Protein AF-A0A9E1UBD1-F1 (afdb_monomer_lite)

Sequence (136 aa):
RGSQVRDHLKEFSQELWNLHEINSPEEADLILAKLPPQSLLVNASGLGKDRPGSPLSANADFPSECHIWEFNYRGSLEFLHQALRQQRKQRLHIHDGWEYFLAGWAYIIAEVYHFELTEPLFAKLREAALPIRPIH

Radius of gyration: 17.43 Å; chains: 1; bounding box: 35×42×44 Å

pLDDT: mean 90.86, std 13.14, range [44.53, 98.69]

Secondary structure (DSSP, 8-state):
-HHHHHHHHHHT-SSS------SSHHHHHHHHTTSPTT-EEEE-SSBTTTBSS-SS-TT--PPTT-EEEE---SS--HHHHHHHHHHHHHT-EEE-SHHHHHHHHHHHHHHHHT----HHHHHHHHHHHGGGSPP-

Foldseek 3Di:
DVVVVVVVVVVVDDDDDDDDDDDAQVVVLVVQVPDEAQAEAEPPDCDQPVHDDGSHDPPRDHAANYEYEDLDQDHRPVSQVSCVVCCVVRVYRYYYNPLVVLVVVLVVVCVVVVHDPDPVNSVVSVVVCVVVRDDD

Structure (mmCIF, N/CA/C/O backbone):
data_AF-A0A9E1UBD1-F1
#
_entry.id   AF-A0A9E1UBD1-F1
#
loop_
_atom_site.group_PDB
_atom_site.id
_atom_site.type_symbol
_atom_site.label_atom_id
_atom_site.label_alt_id
_atom_site.label_comp_id
_atom_site.label_asym_id
_atom_site.label_entity_id
_atom_site.label_seq_id
_atom_site.pdbx_PDB_ins_code
_atom_site.Cartn_x
_atom_site.Cartn_y
_atom_site.Cartn_z
_atom_site.occupancy
_atom_site.B_iso_or_equiv
_atom_site.auth_seq_id
_atom_site.auth_comp_id
_at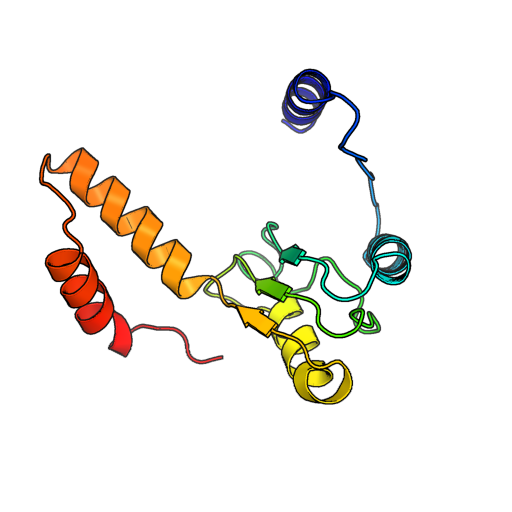om_site.auth_asym_id
_atom_site.auth_atom_id
_atom_site.pdbx_PDB_model_num
ATOM 1 N N . ARG A 1 1 ? 16.890 16.840 8.167 1.00 48.16 1 ARG A N 1
ATOM 2 C CA . ARG A 1 1 ? 16.064 16.198 7.111 1.00 48.16 1 ARG A CA 1
ATOM 3 C C . ARG A 1 1 ? 14.564 16.386 7.349 1.00 48.16 1 ARG A C 1
ATOM 5 O O . ARG A 1 1 ? 13.903 16.768 6.403 1.00 48.16 1 ARG A O 1
ATOM 12 N N . GLY A 1 2 ? 14.035 16.221 8.571 1.00 44.53 2 GLY A N 1
ATOM 13 C CA . GLY A 1 2 ? 12.615 16.514 8.855 1.00 44.53 2 GLY A CA 1
ATOM 14 C C . GLY A 1 2 ? 12.206 17.995 8.744 1.00 44.53 2 GLY A C 1
ATOM 15 O O . GLY A 1 2 ? 11.076 18.280 8.378 1.00 44.53 2 GLY A O 1
ATOM 16 N N . SER A 1 3 ? 13.122 18.942 8.989 1.00 50.78 3 SER A N 1
ATOM 17 C CA . SER A 1 3 ? 12.839 20.386 8.905 1.00 50.78 3 SER A CA 1
ATOM 18 C C . SER A 1 3 ? 12.520 20.874 7.485 1.00 50.78 3 SER A C 1
ATOM 20 O O . SER A 1 3 ? 11.541 21.579 7.299 1.00 50.78 3 SER A O 1
ATOM 22 N N . GLN A 1 4 ? 13.271 20.429 6.473 1.00 54.59 4 GLN A N 1
ATOM 23 C CA . GLN A 1 4 ? 13.052 20.829 5.073 1.00 54.59 4 GLN A CA 1
ATOM 24 C C . GLN A 1 4 ? 11.721 20.323 4.497 1.00 54.59 4 GLN A C 1
ATOM 26 O O . GLN A 1 4 ? 11.100 21.017 3.701 1.00 54.59 4 GLN A O 1
ATOM 31 N N . VAL A 1 5 ? 11.254 19.143 4.927 1.00 57.69 5 VAL A N 1
ATOM 32 C CA . VAL A 1 5 ? 9.936 18.616 4.527 1.00 57.69 5 VAL A CA 1
ATOM 33 C C . VAL A 1 5 ? 8.813 19.483 5.099 1.00 57.69 5 VAL A C 1
ATOM 35 O O . VAL A 1 5 ? 7.850 19.777 4.398 1.00 57.69 5 VAL A O 1
ATOM 38 N N . ARG A 1 6 ? 8.950 19.942 6.352 1.00 59.19 6 ARG A N 1
ATOM 39 C CA . ARG A 1 6 ? 7.966 20.828 6.995 1.00 59.19 6 ARG A CA 1
ATOM 40 C C . ARG A 1 6 ? 7.836 22.164 6.267 1.00 59.19 6 ARG A C 1
ATOM 42 O O . ARG A 1 6 ? 6.723 22.656 6.126 1.00 59.19 6 ARG A O 1
ATOM 49 N N . ASP A 1 7 ? 8.948 22.730 5.807 1.00 61.47 7 ASP A N 1
ATOM 50 C CA . ASP A 1 7 ? 8.942 24.021 5.117 1.00 61.47 7 ASP A CA 1
ATOM 51 C C . ASP A 1 7 ? 8.354 23.906 3.699 1.00 61.47 7 ASP A C 1
ATOM 53 O O . ASP A 1 7 ? 7.512 24.721 3.334 1.00 61.47 7 ASP A O 1
ATOM 57 N N . HIS A 1 8 ? 8.670 22.837 2.954 1.00 59.16 8 HIS A N 1
ATOM 58 C CA . HIS A 1 8 ? 8.022 22.558 1.662 1.00 59.16 8 HIS A CA 1
ATOM 59 C C . HIS A 1 8 ? 6.513 22.307 1.797 1.00 59.16 8 HIS A C 1
ATOM 61 O O . HIS A 1 8 ? 5.734 22.817 1.002 1.00 59.16 8 HIS A O 1
ATOM 67 N N . LEU A 1 9 ? 6.060 21.563 2.813 1.00 58.38 9 LEU A N 1
ATOM 68 C CA . LEU A 1 9 ? 4.625 21.301 3.004 1.00 58.38 9 LEU A CA 1
ATOM 69 C C . LEU A 1 9 ? 3.832 22.564 3.376 1.00 58.38 9 LEU A C 1
ATOM 71 O O . LEU A 1 9 ? 2.655 22.664 3.036 1.00 58.38 9 LEU A O 1
ATOM 75 N N . LYS A 1 10 ? 4.468 23.544 4.030 1.00 58.56 10 LYS A N 1
ATOM 76 C CA . LYS A 1 10 ? 3.857 24.857 4.285 1.00 58.56 10 LYS A CA 1
ATOM 77 C C . LYS A 1 10 ? 3.649 25.659 2.998 1.00 58.56 10 LYS A C 1
ATOM 79 O O . LYS A 1 10 ? 2.635 26.341 2.895 1.00 58.56 10 LYS A O 1
ATOM 84 N N . GLU A 1 11 ? 4.541 25.550 2.013 1.00 56.38 11 GLU A N 1
ATOM 85 C CA . GLU A 1 11 ? 4.371 26.212 0.706 1.00 56.38 11 GLU A CA 1
ATOM 86 C C . GLU A 1 11 ? 3.180 25.650 -0.094 1.00 56.38 11 GLU A C 1
ATOM 88 O O . GLU A 1 11 ? 2.536 26.396 -0.826 1.00 56.38 11 GLU A O 1
ATOM 93 N N . PHE A 1 12 ? 2.815 24.377 0.105 1.00 55.53 12 PHE A N 1
ATOM 94 C CA . PHE A 1 12 ? 1.622 23.757 -0.497 1.00 55.53 12 PHE A CA 1
ATOM 95 C C . PHE A 1 12 ? 0.310 24.048 0.254 1.00 55.53 12 PHE A C 1
ATOM 97 O O . PHE A 1 12 ? -0.759 23.606 -0.176 1.00 55.53 12 PHE A O 1
ATOM 104 N N . SER A 1 13 ? 0.357 24.782 1.371 1.00 53.44 13 SER A N 1
ATOM 105 C CA . SER A 1 13 ? -0.835 25.090 2.164 1.00 53.44 13 SER A CA 1
ATOM 106 C C . SER A 1 13 ? -1.676 26.196 1.513 1.00 53.44 13 SER A C 1
ATOM 108 O O . SER A 1 13 ? -1.551 27.382 1.801 1.00 53.44 13 SER A O 1
ATOM 110 N N . GLN A 1 14 ? -2.575 25.790 0.620 1.00 54.12 14 GLN A N 1
ATOM 111 C CA . GLN A 1 14 ? -3.751 26.576 0.256 1.00 54.12 14 GLN A CA 1
ATOM 112 C C . GLN A 1 14 ? -5.003 25.764 0.627 1.00 54.12 14 GLN A C 1
ATOM 114 O O . GLN A 1 14 ? -5.323 24.774 -0.022 1.00 54.12 14 GLN A O 1
ATOM 119 N N . GLU A 1 15 ? -5.626 26.145 1.750 1.00 64.75 15 GLU A N 1
ATOM 120 C CA . GLU A 1 15 ? -6.991 25.857 2.256 1.00 64.75 15 GLU A CA 1
ATOM 121 C C . GLU A 1 15 ? -7.533 24.406 2.341 1.00 64.75 15 GLU A C 1
ATOM 123 O O . GLU A 1 15 ? -8.550 24.196 2.998 1.00 64.75 15 GLU A O 1
ATOM 128 N N . LEU A 1 16 ? -6.874 23.388 1.777 1.00 77.88 16 LEU A N 1
ATOM 129 C CA . LEU A 1 16 ? -7.438 22.031 1.627 1.00 77.88 16 LEU A CA 1
ATOM 130 C C . LEU A 1 16 ? -6.649 20.910 2.325 1.00 77.88 16 LEU A C 1
ATOM 132 O O . LEU A 1 16 ? -7.004 19.740 2.193 1.00 77.88 16 LEU A O 1
ATOM 136 N N . TRP A 1 17 ? -5.598 21.239 3.081 1.00 81.31 17 TRP A N 1
ATOM 137 C CA . TRP A 1 17 ? -4.703 20.245 3.683 1.00 81.31 17 TRP A CA 1
ATOM 138 C C . TRP A 1 17 ? -4.570 20.430 5.193 1.00 81.31 17 TRP A C 1
ATOM 140 O O . TRP A 1 17 ? -4.222 21.510 5.665 1.00 81.31 17 TRP A O 1
ATOM 150 N N . ASN A 1 18 ? -4.786 19.346 5.943 1.00 86.81 18 ASN A N 1
ATOM 151 C CA . ASN A 1 18 ? -4.519 19.276 7.378 1.00 86.81 18 ASN A CA 1
ATOM 152 C C . ASN A 1 18 ? -3.317 18.364 7.626 1.00 86.81 18 ASN A C 1
ATOM 154 O O . ASN A 1 18 ? -3.333 17.190 7.253 1.00 86.81 18 ASN A O 1
ATOM 158 N N . LEU A 1 19 ? -2.279 18.898 8.271 1.00 89.94 19 LEU A N 1
ATOM 159 C CA . LEU A 1 19 ? -1.111 18.126 8.682 1.00 89.94 19 LEU A CA 1
ATOM 160 C C . LEU A 1 19 ? -1.242 17.735 10.155 1.00 89.94 19 LEU A C 1
ATOM 162 O O . LEU A 1 19 ? -1.366 18.598 11.022 1.00 89.94 19 LEU A O 1
ATOM 166 N N . HIS A 1 20 ? -1.147 16.437 10.428 1.00 90.94 20 HIS A N 1
ATOM 167 C CA . HIS A 1 20 ? -1.109 15.892 11.779 1.00 90.94 20 HIS A CA 1
ATOM 168 C C . HIS A 1 20 ? 0.269 15.285 12.045 1.00 90.94 20 HIS A C 1
ATOM 170 O O . HIS A 1 20 ? 0.694 14.368 11.345 1.00 90.94 20 HIS A O 1
ATOM 176 N N . GLU A 1 21 ? 0.969 15.796 13.055 1.00 93.38 21 GLU A N 1
ATOM 177 C CA . GLU A 1 21 ? 2.146 15.130 13.607 1.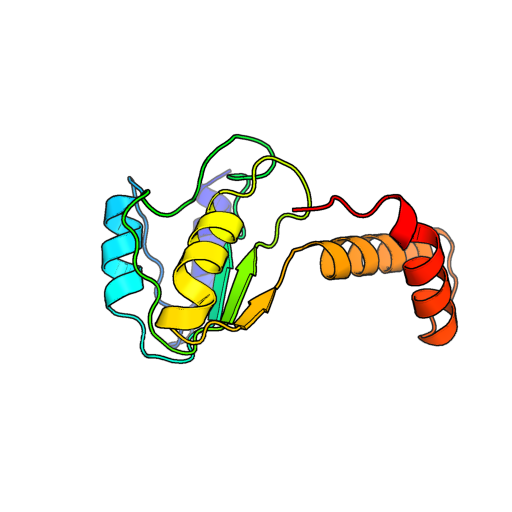00 93.38 21 GLU A CA 1
ATOM 178 C C . GLU A 1 21 ? 1.670 14.148 14.679 1.00 93.38 21 GLU A C 1
ATOM 180 O O . GLU A 1 21 ? 0.980 14.547 15.615 1.00 93.38 21 GLU A O 1
ATOM 185 N N . ILE A 1 22 ? 2.003 12.871 14.500 1.00 92.56 22 ILE A N 1
ATOM 186 C CA . ILE A 1 22 ? 1.618 11.778 15.395 1.00 92.56 22 ILE A CA 1
ATOM 187 C C . ILE A 1 22 ? 2.866 11.106 15.969 1.00 92.56 22 ILE A C 1
ATOM 189 O O . ILE A 1 22 ? 3.892 11.002 15.291 1.00 92.56 22 ILE A O 1
ATOM 193 N N . ASN A 1 23 ? 2.775 10.632 17.207 1.00 93.12 23 ASN A N 1
ATOM 194 C CA . ASN A 1 23 ? 3.870 9.988 17.937 1.00 93.12 23 ASN A CA 1
ATOM 195 C C . ASN A 1 23 ? 3.616 8.502 18.212 1.00 93.12 23 ASN A C 1
ATOM 197 O O . ASN A 1 23 ? 4.534 7.799 18.638 1.00 93.12 23 ASN A O 1
ATOM 201 N N . SER A 1 24 ? 2.399 8.013 17.961 1.00 95.69 24 SER A N 1
ATOM 202 C CA . SER A 1 24 ? 2.058 6.600 18.097 1.00 95.69 24 SER A CA 1
ATOM 203 C C . SER A 1 24 ? 1.005 6.155 17.071 1.00 95.69 24 SER A C 1
ATOM 205 O O . SER A 1 24 ? 0.284 6.994 16.522 1.00 95.69 24 SER A O 1
ATOM 207 N N . PRO A 1 25 ? 0.888 4.841 16.810 1.00 97.06 25 PRO A N 1
ATOM 208 C CA . PRO A 1 25 ? -0.162 4.306 15.945 1.00 97.06 25 PRO A CA 1
ATOM 209 C C . PRO A 1 25 ? -1.582 4.575 16.468 1.00 97.06 25 PRO A C 1
ATOM 211 O O . PRO A 1 25 ? -2.501 4.787 15.687 1.00 97.06 25 PRO A O 1
ATOM 214 N N . GLU A 1 26 ? -1.778 4.634 17.785 1.00 97.81 26 GLU A N 1
ATOM 215 C CA . GLU A 1 26 ? -3.080 4.934 18.397 1.00 97.81 26 GLU A CA 1
ATOM 216 C C . GLU A 1 26 ? -3.541 6.368 18.095 1.00 97.81 26 GLU A C 1
ATOM 218 O O . GLU A 1 26 ? -4.734 6.611 17.919 1.00 97.81 26 GLU A O 1
ATOM 223 N N . GLU A 1 27 ? -2.617 7.326 17.980 1.00 97.62 27 GLU A N 1
ATOM 224 C CA . GLU A 1 27 ? -2.951 8.683 17.528 1.00 97.62 27 GLU A CA 1
ATOM 225 C C . GLU A 1 27 ? -3.394 8.694 16.057 1.00 97.62 27 GLU A C 1
ATOM 227 O O . GLU A 1 27 ? -4.315 9.434 15.698 1.00 97.62 27 GLU A O 1
ATOM 232 N N . ALA A 1 28 ? -2.794 7.843 15.214 1.00 97.12 28 ALA A N 1
ATOM 233 C CA . ALA A 1 28 ? -3.224 7.660 13.829 1.00 97.12 28 ALA A CA 1
ATOM 234 C C . ALA A 1 28 ? -4.649 7.092 13.756 1.00 97.12 28 ALA A C 1
ATOM 236 O O . ALA A 1 28 ? -5.472 7.585 12.982 1.00 97.12 28 ALA A O 1
ATOM 237 N N . ASP A 1 29 ? -4.970 6.116 14.609 1.00 98.06 29 ASP A N 1
ATOM 238 C CA . ASP A 1 29 ? -6.301 5.507 14.686 1.00 98.06 29 ASP A CA 1
ATOM 239 C C . ASP A 1 29 ? -7.390 6.534 15.055 1.00 98.06 29 ASP A C 1
ATOM 241 O O . ASP A 1 29 ? -8.508 6.480 14.540 1.00 98.06 29 ASP A O 1
ATOM 245 N N . LEU A 1 30 ? -7.074 7.523 15.900 1.00 97.25 30 LEU A N 1
ATOM 246 C CA . LEU A 1 30 ? -8.009 8.604 16.246 1.00 97.25 30 LEU A CA 1
ATOM 247 C C . LEU A 1 30 ? -8.313 9.535 15.065 1.00 97.25 30 LEU A C 1
ATOM 249 O O . LEU A 1 30 ? -9.387 10.143 15.022 1.00 97.25 30 LEU A O 1
ATOM 253 N N . ILE A 1 31 ? -7.372 9.689 14.132 1.00 96.19 31 ILE A N 1
ATOM 254 C CA . ILE A 1 31 ? -7.581 10.440 12.888 1.00 96.19 31 ILE A CA 1
ATOM 255 C C . ILE A 1 31 ? -8.381 9.575 11.914 1.00 96.19 31 ILE A C 1
ATOM 257 O O . ILE A 1 31 ? -9.382 10.041 11.371 1.00 96.19 31 ILE A O 1
ATOM 261 N N . LEU A 1 32 ? -7.989 8.306 11.764 1.00 97.50 32 LEU A N 1
ATOM 262 C CA . LEU A 1 32 ? -8.667 7.299 10.949 1.00 97.50 32 LEU A CA 1
ATOM 263 C C . LEU A 1 32 ? -10.167 7.230 11.257 1.00 97.50 32 LEU A C 1
ATOM 265 O O . LEU A 1 32 ? -10.986 7.296 10.345 1.00 97.50 32 LEU A O 1
ATOM 269 N N . ALA A 1 33 ? -10.526 7.170 12.542 1.00 96.75 33 ALA A N 1
ATOM 270 C CA . ALA A 1 33 ? -11.910 7.053 13.002 1.00 96.75 33 ALA A CA 1
ATOM 271 C C . ALA A 1 33 ? -12.799 8.263 12.649 1.00 96.75 33 ALA A C 1
ATOM 273 O O . ALA A 1 33 ? -14.022 8.171 12.735 1.00 96.75 33 ALA A O 1
ATOM 274 N N . LYS A 1 34 ? -12.204 9.404 12.276 1.00 96.25 34 LYS A N 1
ATOM 275 C CA . LYS A 1 34 ? -12.928 10.624 11.881 1.00 96.25 34 LYS A CA 1
ATOM 276 C C . LYS A 1 34 ? -13.120 10.738 10.372 1.00 96.25 34 LYS A C 1
ATOM 278 O O . LYS A 1 34 ? -13.828 11.642 9.930 1.00 96.25 34 LYS A O 1
ATOM 283 N N . LEU A 1 35 ? -12.473 9.877 9.587 1.00 96.62 35 LEU A N 1
ATOM 284 C CA . LEU A 1 35 ? -12.582 9.922 8.137 1.00 96.62 35 LEU A CA 1
ATOM 285 C C . LEU A 1 35 ? -13.977 9.453 7.697 1.00 96.62 35 LEU A C 1
ATOM 287 O O . LEU A 1 35 ? -14.494 8.466 8.229 1.00 96.62 35 LEU A O 1
ATOM 291 N N . PRO A 1 36 ? -14.599 10.135 6.721 1.00 97.44 36 PRO A N 1
ATOM 292 C CA . PRO A 1 36 ? -15.860 9.676 6.166 1.00 97.44 36 PRO A CA 1
ATOM 293 C C . PRO A 1 36 ? -15.670 8.344 5.418 1.00 97.44 36 PRO A C 1
ATOM 295 O O . PRO A 1 36 ? -14.560 8.040 4.961 1.00 97.44 36 PRO A O 1
ATOM 298 N N . PRO A 1 37 ? -16.750 7.561 5.235 1.00 98.00 37 PRO A N 1
ATOM 299 C CA . PRO A 1 37 ? -16.767 6.457 4.281 1.00 98.00 37 PRO A CA 1
ATOM 300 C C . PRO A 1 37 ? -16.226 6.872 2.908 1.00 98.00 37 PRO A C 1
ATOM 302 O O . PRO A 1 37 ? -16.295 8.047 2.548 1.00 98.00 37 PRO A O 1
ATOM 305 N N . GLN A 1 38 ? -15.729 5.907 2.131 1.00 97.94 38 GLN A N 1
ATOM 306 C CA . GLN A 1 38 ? -15.191 6.136 0.776 1.00 97.94 38 GLN A CA 1
ATOM 307 C C . GLN A 1 38 ? -13.918 6.999 0.717 1.00 97.94 38 GLN A C 1
ATOM 309 O O . GLN A 1 38 ? -13.482 7.400 -0.362 1.00 97.94 38 GLN A O 1
ATOM 314 N N . SER A 1 39 ? -13.274 7.248 1.858 1.00 98.00 39 SER A N 1
ATOM 315 C CA . SER A 1 39 ? -11.968 7.909 1.899 1.00 98.00 39 SER A CA 1
ATOM 316 C C . SER A 1 39 ? -10.878 7.061 1.231 1.00 98.00 39 SER A C 1
ATOM 318 O O . SER A 1 39 ? -10.938 5.829 1.224 1.00 98.00 39 SER A O 1
ATOM 320 N N . LEU A 1 40 ? -9.844 7.726 0.711 1.00 98.00 40 LEU A N 1
ATOM 321 C CA . LEU A 1 40 ? -8.598 7.090 0.282 1.00 98.00 40 LEU A CA 1
ATOM 322 C C . LEU A 1 40 ? -7.582 7.133 1.425 1.00 98.00 40 LEU A C 1
ATOM 324 O O . LEU A 1 40 ? -7.267 8.202 1.947 1.00 98.00 40 LEU A O 1
ATOM 328 N N . LEU A 1 41 ? -7.042 5.973 1.778 1.00 98.00 41 LEU A N 1
ATOM 329 C CA . LEU A 1 41 ? -6.031 5.813 2.810 1.00 98.00 41 LEU A CA 1
ATOM 330 C C . LEU A 1 41 ? -4.813 5.127 2.223 1.00 98.00 41 LEU A C 1
ATOM 332 O O . LEU A 1 41 ? -4.924 4.049 1.643 1.00 98.00 41 LEU A O 1
ATOM 336 N N . VAL A 1 42 ? -3.646 5.740 2.402 1.00 98.00 42 VAL A N 1
ATOM 337 C CA . VAL A 1 42 ? -2.400 5.274 1.795 1.00 98.00 42 VAL A CA 1
ATOM 338 C C . VAL A 1 42 ? -1.341 5.078 2.875 1.00 98.00 42 VAL A C 1
ATOM 340 O O . VAL A 1 42 ? -0.968 6.037 3.552 1.00 98.00 42 VAL A O 1
ATOM 343 N N . ASN A 1 43 ? -0.806 3.862 3.019 1.00 97.50 43 ASN A N 1
ATOM 344 C CA . ASN A 1 43 ? 0.452 3.668 3.743 1.00 97.50 43 ASN A CA 1
ATOM 345 C C . ASN A 1 43 ? 1.609 4.049 2.814 1.00 97.50 43 ASN A C 1
ATOM 347 O O . ASN A 1 43 ? 2.069 3.230 2.028 1.00 97.50 43 ASN A O 1
ATOM 351 N N . ALA A 1 44 ? 2.080 5.291 2.916 1.00 95.12 44 ALA A N 1
ATOM 352 C CA . ALA A 1 44 ? 3.247 5.793 2.184 1.00 95.12 44 ALA A CA 1
ATOM 353 C C . ALA A 1 44 ? 4.524 5.828 3.052 1.00 95.12 44 ALA A C 1
ATOM 355 O O . ALA A 1 44 ? 5.439 6.615 2.805 1.00 95.12 44 ALA A O 1
ATOM 356 N N . SER A 1 45 ? 4.583 5.010 4.107 1.00 94.06 45 SER A N 1
ATOM 357 C CA . SER A 1 45 ? 5.736 4.913 5.007 1.00 94.06 45 SER A CA 1
ATOM 358 C C . SER A 1 45 ? 6.627 3.709 4.671 1.00 94.06 45 SER A C 1
ATOM 360 O O . SER A 1 45 ? 6.259 2.838 3.888 1.00 94.06 45 SER A O 1
ATOM 362 N N . GLY A 1 46 ? 7.802 3.628 5.305 1.00 93.06 46 GLY A N 1
ATOM 363 C CA . GLY A 1 46 ? 8.656 2.433 5.236 1.00 93.06 46 GLY A CA 1
ATOM 364 C C . GLY A 1 46 ? 8.208 1.270 6.138 1.00 93.06 46 GLY A C 1
ATOM 365 O O . GLY A 1 46 ? 8.845 0.211 6.103 1.00 93.06 46 GLY A O 1
ATOM 366 N N . LEU A 1 47 ? 7.164 1.453 6.961 1.00 96.06 47 LEU A N 1
ATOM 367 C CA . LEU A 1 47 ? 6.593 0.389 7.795 1.00 96.06 47 LEU A CA 1
ATOM 368 C C . LEU A 1 47 ? 5.844 -0.613 6.915 1.00 96.06 47 LEU A C 1
ATOM 370 O O . LEU A 1 47 ? 5.095 -0.223 6.022 1.00 96.06 47 LEU A O 1
ATOM 374 N N . GLY A 1 48 ? 6.090 -1.897 7.154 1.00 95.31 48 GLY A N 1
ATOM 375 C CA . GLY A 1 48 ? 5.602 -3.003 6.336 1.00 95.31 48 GLY A CA 1
ATOM 376 C C . GLY A 1 48 ? 6.568 -3.402 5.217 1.00 95.31 48 GLY A C 1
ATOM 377 O O . GLY A 1 48 ? 6.422 -4.485 4.657 1.00 95.31 48 GLY A O 1
ATOM 378 N N . LYS A 1 49 ? 7.591 -2.584 4.918 1.00 93.88 49 LYS A N 1
ATOM 379 C CA . LYS A 1 49 ? 8.587 -2.842 3.861 1.00 93.88 49 LYS A CA 1
ATOM 380 C C . LYS A 1 49 ? 10.011 -2.978 4.369 1.00 93.88 49 LYS A C 1
ATOM 382 O O . LYS A 1 49 ? 10.664 -3.995 4.131 1.00 93.88 49 LYS A O 1
ATOM 387 N N . ASP A 1 50 ? 10.525 -1.907 4.968 1.00 92.31 50 ASP A N 1
ATOM 388 C CA . ASP A 1 50 ? 11.916 -1.811 5.423 1.00 92.31 50 ASP A CA 1
ATOM 389 C C . ASP A 1 50 ? 12.024 -2.168 6.912 1.00 92.31 50 ASP A C 1
ATOM 391 O O . ASP A 1 50 ? 13.065 -2.634 7.373 1.00 92.31 50 ASP A O 1
ATOM 395 N N . ARG A 1 51 ? 10.925 -1.998 7.656 1.00 93.62 51 ARG A N 1
ATOM 396 C CA . ARG A 1 51 ? 10.738 -2.508 9.018 1.00 93.62 51 ARG A CA 1
ATOM 397 C C . ARG A 1 51 ? 9.348 -3.129 9.144 1.00 93.62 51 ARG A C 1
ATOM 399 O O . ARG A 1 51 ? 8.419 -2.571 8.559 1.00 93.62 51 ARG A O 1
ATOM 406 N N . PRO A 1 52 ? 9.189 -4.216 9.915 1.00 95.31 52 PRO A N 1
ATOM 407 C CA . PRO A 1 52 ? 7.870 -4.756 10.207 1.00 95.31 52 PRO A CA 1
ATOM 408 C C . PRO A 1 52 ? 6.960 -3.743 10.900 1.00 95.31 52 PRO A C 1
ATOM 410 O O . PRO A 1 52 ? 7.442 -2.883 11.644 1.00 95.31 52 PRO A O 1
ATOM 413 N N . GLY A 1 53 ? 5.656 -3.868 10.673 1.00 96.12 53 GLY A N 1
ATOM 414 C CA . GLY A 1 53 ? 4.623 -3.091 11.347 1.00 96.12 53 GLY A CA 1
ATOM 415 C C . GLY A 1 53 ? 3.736 -2.278 10.409 1.00 96.12 53 GLY A C 1
ATOM 416 O O . GLY A 1 53 ? 3.867 -2.298 9.189 1.00 96.12 53 GLY A O 1
ATOM 417 N N . SER A 1 54 ? 2.818 -1.540 11.022 1.00 97.62 54 SER A N 1
ATOM 418 C CA . SER A 1 54 ? 1.846 -0.673 10.360 1.00 97.62 54 SER A CA 1
ATOM 419 C C . SER A 1 54 ? 1.935 0.735 10.954 1.00 97.62 54 SER A C 1
ATOM 421 O O . SER A 1 54 ? 2.267 0.864 12.137 1.00 97.62 54 SER A O 1
ATOM 423 N N . PRO A 1 55 ? 1.644 1.797 10.180 1.00 96.94 55 PRO A N 1
ATOM 424 C CA . PRO A 1 55 ? 1.426 3.129 10.744 1.00 96.94 55 PRO A CA 1
ATOM 425 C C . PRO A 1 55 ? 0.177 3.203 11.645 1.00 96.94 55 PRO A C 1
ATOM 427 O O . PRO A 1 55 ? 0.004 4.198 12.341 1.00 96.94 55 PRO A O 1
ATOM 430 N N . LEU A 1 56 ? -0.676 2.173 11.631 1.00 98.06 56 LEU A N 1
ATOM 431 C CA . LEU A 1 56 ? -1.873 2.038 12.462 1.00 98.06 56 LEU A CA 1
ATOM 432 C C . LEU A 1 56 ? -1.687 0.986 13.556 1.00 98.06 56 LEU A C 1
ATOM 434 O O . LEU A 1 56 ? -0.895 0.046 13.406 1.00 98.06 56 LEU A O 1
ATOM 438 N N . SER A 1 57 ? -2.446 1.103 14.648 1.00 98.12 57 SER A N 1
ATOM 439 C CA . SER A 1 57 ? -2.390 0.093 15.708 1.00 98.12 57 SER A CA 1
ATOM 440 C C . SER A 1 57 ? -3.001 -1.230 15.238 1.00 98.12 57 SER A C 1
ATOM 442 O O . SER A 1 57 ? -3.739 -1.300 14.253 1.00 98.12 57 SER A O 1
ATOM 444 N N . ALA A 1 58 ? -2.738 -2.318 15.968 1.00 96.75 58 ALA A N 1
ATOM 445 C CA . ALA A 1 58 ? -3.339 -3.622 15.678 1.00 96.75 58 ALA A CA 1
ATOM 446 C C . ALA A 1 58 ? -4.883 -3.616 15.727 1.00 96.75 58 ALA A C 1
ATOM 448 O O . ALA A 1 58 ? -5.502 -4.483 15.107 1.00 96.75 58 ALA A O 1
ATOM 449 N N . ASN A 1 59 ? -5.478 -2.649 16.436 1.00 96.50 59 ASN A N 1
ATOM 450 C CA . ASN A 1 59 ? -6.916 -2.537 16.682 1.00 96.50 59 ASN A CA 1
ATOM 451 C C . ASN A 1 59 ? -7.622 -1.526 15.764 1.00 96.50 59 ASN A C 1
ATOM 453 O O . ASN A 1 59 ? -8.820 -1.304 15.932 1.00 96.50 59 ASN A O 1
ATOM 457 N N . ALA A 1 60 ? -6.903 -0.912 14.822 1.00 97.19 60 ALA A N 1
ATOM 458 C CA . ALA A 1 60 ? -7.460 0.076 13.909 1.00 97.19 60 ALA A CA 1
ATOM 459 C C . ALA A 1 60 ? -8.652 -0.486 13.114 1.00 97.19 60 ALA A C 1
ATOM 461 O O . ALA A 1 60 ? -8.562 -1.586 12.564 1.00 97.19 60 ALA A O 1
ATOM 462 N N . ASP A 1 61 ? -9.745 0.276 13.023 1.00 97.44 61 ASP A N 1
ATOM 463 C CA . ASP A 1 61 ? -10.933 -0.069 12.227 1.00 97.44 61 ASP A CA 1
ATOM 464 C C . ASP A 1 61 ? -11.046 0.919 11.061 1.00 97.44 61 ASP A C 1
ATOM 466 O O . ASP A 1 61 ? -11.113 2.135 11.260 1.00 97.44 61 ASP A O 1
ATOM 470 N N . PHE A 1 62 ? -11.018 0.403 9.835 1.00 98.38 62 PHE A N 1
ATOM 471 C CA . PHE A 1 62 ? -11.145 1.227 8.639 1.00 98.38 62 PHE A CA 1
ATOM 472 C C . PHE A 1 62 ? -12.604 1.673 8.463 1.00 98.38 62 PHE A C 1
ATOM 474 O O . PHE A 1 62 ? -13.511 0.844 8.605 1.00 98.38 62 PH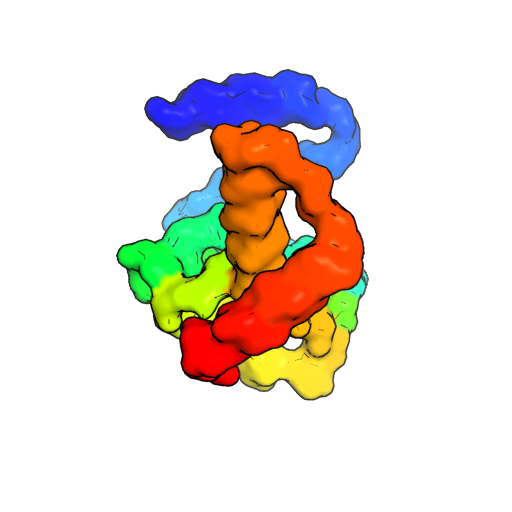E A O 1
ATOM 481 N N . PRO A 1 63 ? -12.861 2.943 8.091 1.00 98.25 63 PRO A N 1
ATOM 482 C CA . PRO A 1 63 ? -14.204 3.365 7.718 1.00 98.25 63 PRO A CA 1
ATOM 483 C C . PRO A 1 63 ? -14.715 2.571 6.510 1.00 98.25 63 PRO A C 1
ATOM 485 O O . PRO A 1 63 ? -13.942 2.061 5.694 1.00 98.25 63 PRO A O 1
ATOM 488 N N . SER A 1 64 ? -16.036 2.462 6.392 1.00 98.25 64 SER A N 1
ATOM 489 C CA . SER A 1 64 ? -16.651 1.646 5.349 1.00 98.25 64 SER A CA 1
ATOM 490 C C . SER A 1 64 ? -16.396 2.192 3.943 1.00 98.25 64 SER A C 1
ATOM 492 O O . SER A 1 64 ? -16.345 3.401 3.732 1.00 98.25 64 SER A O 1
ATOM 494 N N . GLU A 1 65 ? -16.317 1.297 2.963 1.00 98.50 65 GLU A N 1
ATOM 495 C CA . GLU A 1 65 ? -16.191 1.591 1.529 1.00 98.50 65 GLU A CA 1
ATOM 496 C C . GLU A 1 65 ? -14.926 2.373 1.159 1.00 98.50 65 GLU A C 1
ATOM 498 O O . GLU A 1 65 ? -14.808 2.879 0.048 1.00 98.50 65 GLU A O 1
ATOM 503 N N . CYS A 1 66 ? -13.958 2.462 2.072 1.00 98.56 66 CYS A N 1
ATOM 504 C CA . CYS A 1 66 ? -12.698 3.136 1.816 1.00 98.56 66 CYS A CA 1
ATOM 505 C C . CYS A 1 66 ? -11.840 2.399 0.785 1.00 98.56 66 CYS A C 1
ATOM 507 O O . CYS A 1 66 ? -11.822 1.164 0.706 1.00 98.56 66 CYS A O 1
ATOM 509 N N . HIS A 1 67 ? -11.055 3.191 0.059 1.00 98.56 67 HIS A N 1
ATOM 510 C CA . HIS A 1 67 ? -9.944 2.713 -0.746 1.00 98.56 67 HIS A CA 1
ATOM 511 C C . HIS A 1 67 ? -8.699 2.653 0.131 1.00 98.56 67 HIS A C 1
ATOM 513 O O . HIS A 1 67 ? -8.224 3.677 0.618 1.00 98.56 67 HIS A O 1
ATOM 519 N N . ILE A 1 68 ? -8.177 1.451 0.343 1.00 98.44 68 ILE A N 1
ATOM 520 C CA . ILE A 1 68 ? -6.964 1.214 1.114 1.00 98.44 68 ILE A CA 1
ATOM 521 C C . ILE A 1 68 ? -5.843 0.867 0.152 1.00 98.44 68 ILE A C 1
ATOM 523 O O . ILE A 1 68 ? -5.946 -0.093 -0.612 1.00 98.44 68 ILE A O 1
ATOM 527 N N . TRP A 1 69 ? -4.764 1.635 0.206 1.00 98.31 69 TRP A N 1
ATOM 528 C CA . TRP A 1 69 ? -3.597 1.426 -0.628 1.00 98.31 69 TRP A CA 1
ATOM 529 C C . TRP A 1 69 ? -2.357 1.213 0.233 1.00 98.31 69 TRP A C 1
ATOM 531 O O . TRP A 1 69 ? -1.851 2.125 0.888 1.00 98.31 69 TRP A O 1
ATOM 541 N N . GLU A 1 70 ? -1.855 -0.016 0.228 1.00 97.62 70 GLU A N 1
ATOM 542 C CA . GLU A 1 70 ? -0.507 -0.299 0.701 1.00 97.62 70 GLU A CA 1
ATOM 543 C C . GLU A 1 70 ? 0.464 0.075 -0.419 1.00 97.62 70 GLU A C 1
ATOM 545 O O . GLU A 1 70 ? 0.524 -0.606 -1.440 1.00 97.62 70 GLU A O 1
ATOM 550 N N . PHE A 1 71 ? 1.188 1.184 -0.263 1.00 96.00 71 PHE A N 1
ATOM 551 C CA . PHE A 1 71 ? 2.114 1.653 -1.295 1.00 96.00 71 PHE A CA 1
ATOM 552 C C . PHE A 1 71 ? 3.345 0.746 -1.408 1.00 96.00 71 PHE A C 1
ATOM 554 O O . PHE A 1 71 ? 4.025 0.705 -2.436 1.00 96.00 71 PHE A O 1
ATOM 561 N N . ASN A 1 72 ? 3.645 0.002 -0.344 1.00 95.31 72 ASN A N 1
ATOM 562 C CA . ASN A 1 72 ? 4.696 -0.995 -0.352 1.00 95.31 72 ASN A CA 1
ATOM 563 C C . ASN A 1 72 ? 4.283 -2.238 -1.162 1.00 95.31 72 ASN A C 1
ATOM 565 O O . ASN A 1 72 ? 3.118 -2.607 -1.251 1.00 95.31 72 ASN A O 1
ATOM 569 N N . TYR A 1 73 ? 5.263 -2.915 -1.759 1.00 93.75 73 TYR A N 1
ATOM 570 C CA . TYR A 1 73 ? 5.033 -4.086 -2.624 1.00 93.75 73 TYR A CA 1
ATOM 571 C C . TYR A 1 73 ? 5.720 -5.363 -2.118 1.00 93.75 73 TYR A C 1
ATOM 573 O O . TYR A 1 73 ? 5.517 -6.446 -2.662 1.00 93.75 73 TYR A O 1
ATOM 581 N N . ARG A 1 74 ? 6.562 -5.237 -1.087 1.00 93.25 74 ARG A N 1
ATOM 582 C CA . ARG A 1 74 ? 7.343 -6.316 -0.472 1.00 93.25 74 ARG A CA 1
ATOM 583 C C . ARG A 1 74 ? 7.460 -6.084 1.030 1.00 93.25 74 ARG A C 1
ATOM 585 O O . ARG A 1 74 ? 7.373 -4.940 1.467 1.00 93.25 74 ARG A O 1
ATOM 592 N N . GLY A 1 75 ? 7.812 -7.131 1.769 1.00 94.31 75 GLY A N 1
ATOM 593 C CA . GLY A 1 75 ? 8.013 -7.077 3.216 1.00 94.31 75 GLY A CA 1
ATOM 594 C C . GLY A 1 75 ? 6.874 -7.768 3.956 1.00 94.31 75 GLY A C 1
ATOM 595 O O . GLY A 1 75 ? 6.312 -8.731 3.445 1.00 94.31 75 GLY A O 1
ATOM 596 N N . SER A 1 76 ? 6.579 -7.302 5.163 1.00 95.38 76 SER A N 1
ATOM 597 C CA . SER A 1 76 ? 5.588 -7.885 6.071 1.00 95.38 76 SER A CA 1
ATOM 598 C C . SER A 1 76 ? 4.171 -7.323 5.902 1.00 95.38 76 SER A C 1
ATOM 600 O O . SER A 1 76 ? 3.211 -8.009 6.249 1.00 95.38 76 SER A O 1
ATOM 602 N N . LEU A 1 77 ? 4.043 -6.106 5.354 1.00 96.88 77 LEU A N 1
ATOM 603 C CA . LEU A 1 77 ? 2.794 -5.485 4.888 1.00 96.88 77 LEU A CA 1
ATOM 604 C C . LEU A 1 77 ? 1.614 -5.563 5.876 1.00 96.88 77 LEU A C 1
ATOM 606 O O . LEU A 1 77 ? 0.476 -5.849 5.502 1.00 96.88 77 LEU A O 1
ATOM 610 N N . GLU A 1 78 ? 1.849 -5.309 7.162 1.00 97.50 78 GLU A N 1
ATOM 611 C CA . GLU A 1 78 ? 0.818 -5.466 8.191 1.00 97.50 78 GLU A CA 1
ATOM 612 C C . GLU A 1 78 ? -0.408 -4.571 7.964 1.00 97.50 78 GLU A C 1
ATOM 614 O O . GLU A 1 78 ? -1.517 -4.993 8.294 1.00 97.50 78 GLU A O 1
ATOM 619 N N . PHE A 1 79 ? -0.241 -3.389 7.361 1.00 98.12 79 PHE A N 1
ATOM 620 C CA . PHE A 1 79 ? -1.349 -2.506 6.977 1.00 98.12 79 PHE A CA 1
ATOM 621 C C . PHE A 1 79 ? -2.250 -3.135 5.900 1.00 98.12 79 PHE A C 1
ATOM 623 O O . PHE A 1 79 ? -3.476 -3.124 6.038 1.00 98.12 79 PHE A O 1
ATOM 630 N N . LEU A 1 80 ? -1.666 -3.787 4.886 1.00 97.56 80 LEU A N 1
ATOM 631 C CA . LEU A 1 80 ? -2.416 -4.580 3.904 1.00 97.56 80 LEU A CA 1
ATOM 632 C C . LEU A 1 80 ? -3.173 -5.727 4.583 1.00 97.56 80 LEU A C 1
ATOM 634 O O . LEU A 1 80 ? -4.372 -5.902 4.364 1.00 97.56 80 LEU A O 1
ATOM 638 N N . HIS A 1 81 ? -2.505 -6.478 5.463 1.00 97.38 81 HIS A N 1
ATOM 639 C CA . HIS A 1 81 ? -3.142 -7.577 6.190 1.00 97.38 81 HIS A CA 1
ATOM 640 C C . HIS A 1 81 ? -4.275 -7.096 7.110 1.00 97.38 81 HIS A C 1
ATOM 642 O O . HIS A 1 81 ? -5.288 -7.785 7.245 1.00 97.38 81 HIS A O 1
ATOM 648 N N . GLN A 1 82 ? -4.135 -5.928 7.749 1.00 97.94 82 GLN A N 1
ATOM 649 C CA . GLN A 1 82 ? -5.206 -5.290 8.525 1.00 97.94 82 GLN A CA 1
ATOM 650 C C . GLN A 1 82 ? -6.427 -5.007 7.646 1.00 97.94 82 GLN A C 1
ATOM 652 O O . GLN A 1 82 ? -7.541 -5.376 8.024 1.00 97.94 82 GLN A O 1
ATOM 657 N N . ALA A 1 83 ? -6.215 -4.428 6.462 1.00 98.12 83 ALA A N 1
ATOM 658 C CA . ALA A 1 83 ? -7.286 -4.125 5.519 1.00 98.12 83 ALA A CA 1
ATOM 659 C C . ALA A 1 83 ? -7.981 -5.399 5.018 1.00 98.12 83 ALA A C 1
ATOM 661 O O . ALA A 1 83 ? -9.208 -5.489 5.055 1.00 98.12 83 ALA A O 1
ATOM 662 N N . LEU A 1 84 ? -7.217 -6.428 4.636 1.00 97.81 84 LEU A N 1
ATOM 663 C CA . LEU A 1 84 ? -7.755 -7.706 4.150 1.00 97.81 84 LEU A CA 1
ATOM 664 C C . LEU A 1 84 ? -8.660 -8.386 5.187 1.00 97.81 84 LEU A C 1
ATOM 666 O O . LEU A 1 84 ? -9.741 -8.869 4.844 1.00 97.81 84 LEU A O 1
ATOM 670 N N . ARG A 1 85 ? -8.287 -8.351 6.476 1.00 98.12 85 ARG A N 1
ATOM 671 C CA . ARG A 1 85 ? -9.129 -8.883 7.569 1.00 98.12 85 ARG A CA 1
ATOM 672 C C . ARG A 1 85 ? -10.473 -8.162 7.697 1.00 98.12 85 ARG A C 1
ATOM 674 O O . ARG A 1 85 ? -11.445 -8.763 8.150 1.00 98.12 85 ARG A O 1
ATOM 681 N N . GLN A 1 86 ? -10.537 -6.893 7.303 1.00 98.25 86 GLN A N 1
ATOM 682 C CA . GLN A 1 86 ? -11.729 -6.051 7.421 1.00 98.25 86 GLN A CA 1
ATOM 683 C C . GLN A 1 86 ? -12.504 -5.915 6.105 1.00 98.25 86 GLN A C 1
ATOM 685 O O . GLN A 1 86 ? -13.647 -5.455 6.120 1.00 98.25 86 GLN A O 1
ATOM 690 N N . GLN A 1 87 ? -11.937 -6.373 4.984 1.00 98.44 87 GLN A N 1
ATOM 691 C CA . GLN A 1 87 ? -12.420 -6.092 3.632 1.00 98.44 87 GLN A CA 1
ATOM 692 C C . GLN A 1 87 ? -13.909 -6.374 3.448 1.00 98.44 87 GLN A C 1
ATOM 694 O O . GLN A 1 87 ? -14.654 -5.516 2.985 1.00 98.44 87 GLN A O 1
ATOM 699 N N . ARG A 1 88 ? -14.366 -7.567 3.841 1.00 98.44 88 ARG A N 1
ATOM 700 C CA . ARG A 1 88 ? -15.774 -7.958 3.679 1.00 98.44 88 ARG A CA 1
ATOM 701 C C . ARG A 1 88 ? -16.708 -7.177 4.596 1.00 98.44 88 ARG A C 1
ATOM 703 O O . ARG A 1 88 ? -17.781 -6.779 4.158 1.00 98.44 88 ARG A O 1
ATOM 710 N N . LYS A 1 89 ? -16.310 -6.981 5.857 1.00 98.31 89 LYS A N 1
ATOM 711 C CA . LYS A 1 89 ? -17.128 -6.303 6.872 1.00 98.31 89 LYS A CA 1
ATOM 712 C C . LYS A 1 89 ? -17.323 -4.831 6.511 1.00 98.31 89 LYS A C 1
ATOM 714 O O . LYS A 1 89 ? -18.444 -4.342 6.568 1.00 98.31 89 LYS A O 1
ATOM 719 N N . GLN A 1 90 ? -16.242 -4.167 6.107 1.00 98.25 90 GLN A N 1
ATOM 720 C CA . GLN A 1 90 ? -16.223 -2.737 5.816 1.00 98.25 90 GLN A CA 1
ATOM 721 C C . GLN A 1 90 ? -16.394 -2.421 4.322 1.00 98.25 90 GLN A C 1
ATOM 723 O O . GLN A 1 90 ? -16.404 -1.256 3.962 1.00 98.25 90 GLN A O 1
ATOM 728 N N . ARG A 1 91 ? -16.562 -3.418 3.440 1.00 98.56 91 ARG A N 1
ATOM 729 C CA . ARG A 1 91 ? -16.636 -3.241 1.971 1.00 98.56 91 ARG A CA 1
ATOM 730 C C . ARG A 1 91 ? -15.424 -2.490 1.388 1.00 98.56 91 ARG A C 1
ATOM 732 O O . ARG A 1 91 ? -15.589 -1.624 0.540 1.00 98.56 91 ARG A O 1
ATOM 739 N N . LEU A 1 92 ? -14.214 -2.795 1.860 1.00 98.69 92 LEU A N 1
ATOM 740 C CA . LEU A 1 92 ? -13.001 -2.069 1.454 1.00 98.69 92 LEU A CA 1
ATOM 741 C C . LEU A 1 92 ? -12.573 -2.411 0.023 1.00 98.69 92 LEU A C 1
ATOM 743 O O . LEU A 1 92 ? -12.605 -3.575 -0.394 1.00 98.69 92 LEU A O 1
ATOM 747 N N . HIS A 1 93 ? -12.071 -1.401 -0.681 1.00 98.50 93 HIS A N 1
ATOM 748 C CA . HIS A 1 93 ? -11.361 -1.545 -1.948 1.00 98.50 93 HIS A CA 1
ATOM 749 C C . HIS A 1 93 ? -9.860 -1.553 -1.662 1.00 98.50 93 HIS A C 1
ATOM 751 O O . HIS A 1 93 ? -9.320 -0.556 -1.196 1.00 98.50 93 HIS A O 1
ATOM 757 N N . ILE A 1 94 ? -9.187 -2.681 -1.883 1.00 98.06 94 ILE A N 1
ATOM 758 C CA . ILE A 1 94 ? -7.794 -2.868 -1.457 1.00 98.06 94 ILE A CA 1
ATOM 759 C C . ILE A 1 94 ? -6.874 -2.899 -2.673 1.00 98.06 94 ILE A C 1
ATOM 761 O O . ILE A 1 94 ? -7.126 -3.625 -3.634 1.00 98.06 94 ILE A O 1
ATOM 765 N N . HIS A 1 95 ? -5.796 -2.125 -2.595 1.00 96.69 95 HIS A N 1
ATOM 766 C CA . HIS A 1 95 ? -4.763 -2.000 -3.612 1.00 96.69 95 HIS A CA 1
ATOM 767 C C . HIS A 1 95 ? -3.389 -2.251 -2.975 1.00 96.69 95 HIS A C 1
ATOM 769 O O . HIS A 1 95 ? -3.094 -1.715 -1.903 1.00 96.69 95 HIS A O 1
ATOM 775 N N . ASP A 1 96 ? -2.547 -3.052 -3.628 1.00 94.81 96 ASP A N 1
ATOM 776 C CA . ASP A 1 96 ? -1.143 -3.231 -3.241 1.00 94.81 96 ASP A CA 1
ATOM 777 C C . ASP A 1 96 ? -0.203 -2.355 -4.086 1.00 94.81 96 ASP A C 1
ATOM 779 O O . ASP A 1 96 ? -0.599 -1.737 -5.082 1.00 94.81 96 ASP A O 1
ATOM 783 N N . GLY A 1 97 ? 1.062 -2.281 -3.673 1.00 95.06 97 GLY A N 1
ATOM 784 C CA . GLY A 1 97 ? 2.061 -1.436 -4.315 1.00 95.06 97 GLY A CA 1
ATOM 785 C C . GLY A 1 97 ? 2.685 -2.028 -5.578 1.00 95.06 97 GLY A C 1
ATOM 786 O O . GLY A 1 97 ? 3.538 -1.372 -6.175 1.00 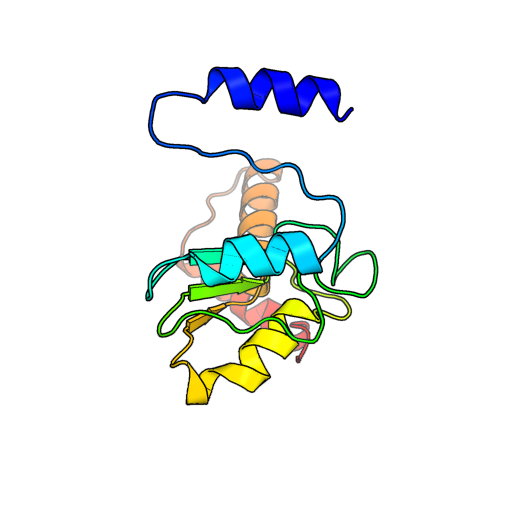95.06 97 GLY A O 1
ATOM 787 N N . TRP A 1 98 ? 2.334 -3.253 -5.991 1.00 94.94 98 TRP A N 1
ATOM 788 C CA . TRP A 1 98 ? 3.051 -3.969 -7.056 1.00 94.94 98 TRP A CA 1
ATOM 789 C C . TRP A 1 98 ? 2.960 -3.259 -8.406 1.00 94.94 98 TRP A C 1
ATOM 791 O O . TRP A 1 98 ? 3.975 -3.027 -9.060 1.00 94.94 98 TRP A O 1
ATOM 801 N N . GLU A 1 99 ? 1.747 -2.879 -8.808 1.00 91.75 99 GLU A N 1
ATOM 802 C CA . GLU A 1 99 ? 1.513 -2.210 -10.093 1.00 91.75 99 GLU A CA 1
ATOM 803 C C . GLU A 1 99 ? 2.219 -0.850 -10.151 1.00 91.75 99 GLU A C 1
ATOM 805 O O . GLU A 1 99 ? 2.837 -0.507 -11.159 1.00 91.75 99 GLU A O 1
ATOM 810 N N . TYR A 1 100 ? 2.204 -0.106 -9.040 1.00 92.81 100 TYR A N 1
ATOM 811 C CA . TYR A 1 100 ? 2.910 1.168 -8.937 1.00 92.81 100 TYR A CA 1
ATOM 812 C C . TYR A 1 100 ? 4.431 0.993 -8.995 1.00 92.81 100 TYR A C 1
ATOM 814 O O . TYR A 1 100 ? 5.107 1.731 -9.711 1.00 92.81 100 TYR A O 1
ATOM 822 N N . PHE A 1 101 ? 4.977 -0.003 -8.289 1.00 94.00 101 PHE A N 1
ATOM 823 C CA . PHE A 1 101 ? 6.395 -0.353 -8.368 1.00 94.00 101 PHE A CA 1
ATOM 824 C C . PHE A 1 101 ? 6.815 -0.644 -9.812 1.00 94.00 101 PHE A C 1
ATOM 826 O O . PHE A 1 101 ? 7.834 -0.123 -10.274 1.00 94.00 101 PHE A O 1
ATOM 833 N N . LEU A 1 102 ? 6.017 -1.438 -10.527 1.00 94.50 102 LEU A N 1
ATOM 834 C CA . LEU A 1 102 ? 6.329 -1.822 -11.895 1.00 94.50 102 LEU A CA 1
ATOM 835 C C . LEU A 1 102 ? 6.266 -0.628 -12.851 1.00 94.50 102 LEU A C 1
ATOM 837 O O . LEU A 1 102 ? 7.181 -0.444 -13.651 1.00 94.50 102 LEU A O 1
ATOM 841 N N . ALA A 1 103 ? 5.223 0.199 -12.736 1.00 93.06 103 ALA A N 1
ATOM 842 C CA . ALA A 1 103 ? 5.089 1.421 -13.521 1.00 93.06 103 ALA A CA 1
ATOM 843 C C . ALA A 1 103 ? 6.271 2.367 -13.273 1.00 93.06 103 ALA A C 1
ATOM 845 O O . ALA A 1 103 ? 6.920 2.795 -14.224 1.00 93.06 103 ALA A O 1
ATOM 846 N N . GLY A 1 104 ? 6.607 2.633 -12.007 1.00 93.25 104 GLY A N 1
ATOM 847 C CA . GLY A 1 104 ? 7.700 3.535 -11.644 1.00 93.25 104 GLY A CA 1
ATOM 848 C C . GLY A 1 104 ? 9.046 3.111 -12.237 1.00 93.25 104 GLY A C 1
ATOM 849 O O . GLY A 1 104 ? 9.741 3.929 -12.838 1.00 93.25 104 GLY A O 1
ATOM 850 N N . TRP A 1 105 ? 9.396 1.825 -12.140 1.00 94.31 105 TRP A N 1
ATOM 851 C CA . TRP A 1 105 ? 10.639 1.324 -12.737 1.00 94.31 105 TRP A CA 1
ATOM 852 C C . TRP A 1 105 ? 10.605 1.290 -14.260 1.00 94.31 105 TRP A C 1
ATOM 854 O O . TRP A 1 105 ? 11.611 1.620 -14.884 1.00 94.31 105 TRP A O 1
ATOM 864 N N . ALA A 1 106 ? 9.473 0.931 -14.869 1.00 94.88 106 ALA A N 1
ATOM 865 C CA . ALA A 1 106 ? 9.341 0.940 -16.321 1.00 94.88 106 ALA A CA 1
ATOM 866 C C . ALA A 1 106 ? 9.533 2.354 -16.896 1.00 94.88 106 ALA A C 1
ATOM 868 O O . ALA A 1 106 ? 10.254 2.506 -17.881 1.00 94.88 106 ALA A O 1
ATOM 869 N N . TYR A 1 107 ? 8.962 3.383 -16.254 1.00 94.50 107 TYR A N 1
ATOM 870 C CA . TYR A 1 107 ? 9.144 4.781 -16.659 1.00 94.50 107 TYR A CA 1
ATOM 871 C C . TYR A 1 107 ? 10.603 5.237 -16.541 1.00 94.50 107 TYR A C 1
ATOM 873 O O . TYR A 1 107 ? 11.129 5.820 -17.485 1.00 94.50 107 TYR A O 1
ATOM 881 N N . ILE A 1 108 ? 11.286 4.912 -15.437 1.00 95.81 108 ILE A N 1
ATOM 882 C CA . ILE A 1 108 ? 12.708 5.259 -15.262 1.00 95.81 108 ILE A CA 1
ATOM 883 C C . ILE A 1 108 ? 13.581 4.554 -16.308 1.00 95.81 108 ILE A C 1
ATOM 885 O O . ILE A 1 108 ? 14.487 5.159 -16.876 1.00 95.81 108 ILE A O 1
ATOM 889 N N . ILE A 1 109 ? 13.320 3.275 -16.591 1.00 94.06 109 ILE A N 1
ATOM 890 C CA . ILE A 1 109 ? 14.052 2.524 -17.619 1.00 94.06 109 ILE A CA 1
ATOM 891 C C . ILE A 1 109 ? 13.834 3.165 -18.996 1.00 94.06 109 ILE A C 1
ATOM 893 O O . ILE A 1 109 ? 14.797 3.363 -19.732 1.00 94.06 109 ILE A O 1
ATOM 897 N N . ALA A 1 110 ? 12.597 3.529 -19.332 1.00 95.75 110 ALA A N 1
ATOM 898 C CA . ALA A 1 110 ? 12.282 4.214 -20.583 1.00 95.75 110 ALA A CA 1
ATOM 899 C C . ALA A 1 110 ? 13.027 5.550 -20.720 1.00 95.75 110 ALA A C 1
ATOM 901 O O . ALA A 1 110 ? 13.577 5.840 -21.782 1.00 95.75 110 ALA A O 1
ATOM 902 N N . GLU A 1 111 ? 13.123 6.315 -19.630 1.00 96.00 111 GLU A N 1
ATOM 903 C CA . GLU A 1 111 ? 13.871 7.572 -19.583 1.00 96.00 111 GLU A CA 1
ATOM 904 C C . GLU A 1 111 ? 15.380 7.357 -19.791 1.00 96.00 111 GLU A C 1
ATOM 906 O O . GLU A 1 111 ? 15.979 8.020 -20.637 1.00 96.00 111 GLU A O 1
ATOM 911 N N . VAL A 1 112 ? 15.985 6.396 -19.081 1.00 97.12 112 VAL A N 1
ATOM 912 C CA . VAL A 1 112 ? 17.429 6.095 -19.153 1.00 97.12 112 VAL A CA 1
ATOM 913 C C . VAL A 1 112 ? 17.845 5.564 -20.526 1.00 97.12 112 VAL A C 1
ATOM 915 O O . VAL A 1 112 ? 18.919 5.903 -21.017 1.00 97.12 112 VAL A O 1
ATOM 918 N N . TYR A 1 113 ? 17.018 4.719 -21.141 1.00 96.62 113 TYR A N 1
ATOM 919 C CA . TYR A 1 113 ? 17.314 4.102 -22.439 1.00 96.62 113 TYR A CA 1
ATOM 920 C C . TYR A 1 113 ? 16.680 4.842 -23.623 1.00 96.62 113 TYR A C 1
ATOM 922 O O . TYR A 1 113 ? 16.806 4.385 -24.759 1.00 96.62 113 TYR A O 1
ATOM 930 N N . HIS A 1 114 ? 16.028 5.980 -23.371 1.00 96.12 114 HIS A N 1
ATOM 931 C CA . HIS A 1 114 ? 15.433 6.858 -24.378 1.00 96.12 114 HIS A CA 1
ATOM 932 C C . HIS A 1 114 ? 14.487 6.143 -25.359 1.00 96.12 114 HIS A C 1
ATOM 934 O O . HIS A 1 114 ? 14.554 6.361 -26.570 1.00 96.12 114 HIS A O 1
ATOM 940 N N . PHE A 1 115 ? 13.591 5.296 -24.845 1.00 95.25 115 PHE A N 1
ATOM 941 C CA . PHE A 1 115 ? 12.523 4.680 -25.641 1.00 95.25 115 PHE A CA 1
ATOM 942 C C . PHE A 1 115 ? 11.137 5.068 -25.119 1.00 95.25 115 PHE A C 1
ATOM 944 O O . PHE A 1 115 ? 10.973 5.465 -23.969 1.00 95.25 115 PHE A O 1
ATOM 951 N N . GLU A 1 116 ? 10.117 4.931 -25.965 1.00 95.94 116 GLU A N 1
ATOM 952 C CA . GLU A 1 116 ? 8.729 5.196 -25.584 1.00 95.94 116 GLU A CA 1
ATOM 953 C C . GLU A 1 116 ? 8.108 3.991 -24.857 1.00 95.94 116 GLU A C 1
ATOM 955 O O . GLU A 1 116 ? 7.988 2.895 -25.418 1.00 95.94 116 GLU A O 1
ATOM 960 N N . LEU A 1 117 ? 7.667 4.192 -23.612 1.00 95.56 117 LEU A N 1
ATOM 961 C CA . LEU A 1 117 ? 6.905 3.190 -22.867 1.00 95.56 117 LEU A CA 1
ATOM 962 C C . LEU A 1 117 ? 5.433 3.204 -23.303 1.00 95.56 117 LEU A C 1
ATOM 964 O O . LEU A 1 117 ? 4.585 3.833 -22.678 1.00 95.56 117 LEU A O 1
ATOM 968 N N . THR A 1 118 ? 5.131 2.500 -24.389 1.00 96.69 118 THR A N 1
ATOM 969 C CA . THR A 1 118 ? 3.749 2.336 -24.865 1.00 96.69 118 THR A CA 1
ATOM 970 C C . THR A 1 118 ? 2.950 1.369 -23.982 1.00 96.69 118 THR A C 1
ATOM 972 O O . THR A 1 118 ? 3.516 0.452 -23.384 1.00 96.69 118 THR A O 1
ATOM 975 N N . GLU A 1 119 ? 1.620 1.500 -23.965 1.00 95.44 119 GLU A N 1
ATOM 976 C CA . GLU A 1 119 ? 0.725 0.571 -23.249 1.00 95.44 119 GLU A CA 1
ATOM 977 C C . GLU A 1 119 ? 0.956 -0.913 -23.616 1.00 95.44 119 GLU A C 1
ATOM 979 O O . GLU A 1 119 ? 1.113 -1.737 -22.710 1.00 95.44 119 GLU A O 1
ATOM 984 N N . PRO A 1 120 ? 1.084 -1.306 -24.905 1.00 97.50 120 PRO A N 1
ATOM 985 C CA . PRO A 1 120 ? 1.391 -2.695 -25.256 1.00 97.50 120 PRO A CA 1
ATOM 986 C C . PRO A 1 120 ? 2.751 -3.176 -24.739 1.00 97.50 120 PRO A C 1
ATOM 988 O O . PRO A 1 120 ? 2.904 -4.354 -24.412 1.00 97.50 120 PRO A O 1
ATOM 991 N N . LEU A 1 121 ? 3.754 -2.294 -24.680 1.00 95.50 121 LEU A N 1
ATOM 992 C CA . LEU A 1 121 ? 5.061 -2.638 -24.126 1.00 95.50 121 LEU A CA 1
ATOM 993 C C . LEU A 1 121 ? 4.979 -2.804 -22.607 1.00 95.50 121 LEU A C 1
ATOM 995 O O . LEU A 1 121 ? 5.497 -3.785 -22.074 1.00 95.50 121 LEU A O 1
ATOM 999 N N . PHE A 1 122 ? 4.283 -1.899 -21.919 1.00 95.81 122 PHE A N 1
ATOM 1000 C CA . PHE A 1 122 ? 4.078 -2.003 -20.480 1.00 95.81 122 PHE A CA 1
ATOM 1001 C C . PHE A 1 122 ? 3.300 -3.271 -20.107 1.00 95.81 122 PHE A C 1
ATOM 1003 O O . PHE A 1 122 ? 3.693 -3.973 -19.178 1.00 95.81 122 PHE A O 1
ATOM 1010 N N . ALA A 1 123 ? 2.279 -3.652 -20.881 1.00 95.50 123 ALA A N 1
ATOM 1011 C CA . ALA A 1 123 ? 1.561 -4.914 -20.690 1.00 95.50 123 ALA A CA 1
ATOM 1012 C C . ALA A 1 123 ? 2.488 -6.144 -20.767 1.00 95.50 123 ALA A C 1
ATOM 1014 O O . ALA A 1 123 ? 2.392 -7.035 -19.924 1.00 95.50 123 ALA A O 1
ATOM 1015 N N . LYS A 1 124 ? 3.440 -6.165 -21.712 1.00 95.44 124 LYS A N 1
ATOM 1016 C CA . LYS A 1 124 ? 4.448 -7.238 -21.805 1.00 95.44 124 LYS A CA 1
ATOM 1017 C C . LYS A 1 124 ? 5.388 -7.260 -20.600 1.00 95.44 124 LYS A C 1
ATOM 1019 O O . LYS A 1 124 ? 5.724 -8.335 -20.112 1.00 95.44 124 LYS A O 1
ATOM 1024 N N . LEU A 1 125 ? 5.806 -6.091 -20.108 1.00 93.75 125 LEU A N 1
ATOM 1025 C CA . LEU A 1 125 ? 6.627 -5.992 -18.896 1.00 93.75 125 LEU A CA 1
ATOM 1026 C C . LEU A 1 125 ? 5.867 -6.507 -17.667 1.00 93.75 125 LEU A C 1
ATOM 1028 O O . LEU A 1 125 ? 6.439 -7.244 -16.864 1.00 93.75 125 LEU A O 1
ATOM 1032 N N . ARG A 1 126 ? 4.575 -6.173 -17.550 1.00 94.12 126 ARG A N 1
ATOM 1033 C CA . ARG A 1 126 ? 3.684 -6.689 -16.500 1.00 94.12 126 ARG A CA 1
ATOM 1034 C C . ARG A 1 126 ? 3.613 -8.203 -16.529 1.00 94.12 126 ARG A C 1
ATOM 1036 O O . ARG A 1 126 ? 3.878 -8.826 -15.507 1.00 94.12 126 ARG A O 1
ATOM 1043 N N . GLU A 1 127 ? 3.319 -8.783 -17.689 1.00 95.56 127 GLU A N 1
ATOM 1044 C CA . GLU A 1 127 ? 3.239 -10.234 -17.866 1.00 95.56 127 GLU A CA 1
ATOM 1045 C C . GLU A 1 127 ? 4.559 -10.928 -17.499 1.00 95.56 127 GLU A C 1
ATOM 1047 O O . GLU A 1 127 ? 4.562 -11.877 -16.715 1.00 95.56 127 GLU A O 1
ATOM 1052 N N . ALA A 1 128 ? 5.689 -10.404 -17.982 1.00 95.12 128 ALA A N 1
ATOM 1053 C CA . ALA A 1 128 ? 7.013 -10.950 -17.691 1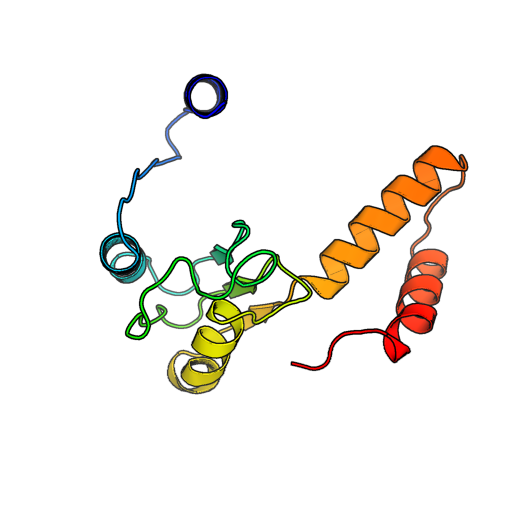.00 95.12 128 ALA A CA 1
ATOM 1054 C C . ALA A 1 128 ? 7.378 -10.897 -16.195 1.00 95.12 128 ALA A C 1
ATOM 1056 O O . ALA A 1 128 ? 8.139 -11.738 -15.718 1.00 95.12 128 ALA A O 1
ATOM 1057 N N . ALA A 1 129 ? 6.835 -9.930 -15.450 1.00 94.06 129 ALA A N 1
ATOM 1058 C CA . ALA A 1 129 ? 7.087 -9.766 -14.023 1.00 94.06 129 ALA A CA 1
ATOM 1059 C C . ALA A 1 129 ? 6.116 -10.559 -13.126 1.00 94.06 129 ALA A C 1
ATOM 1061 O O . ALA A 1 129 ? 6.378 -10.699 -11.933 1.00 94.06 129 ALA A O 1
ATOM 1062 N N . LEU A 1 130 ? 5.017 -11.112 -13.654 1.00 92.62 130 LEU A N 1
ATOM 1063 C CA . LEU A 1 130 ? 4.047 -11.868 -12.847 1.00 92.62 130 LEU A CA 1
ATOM 1064 C C . LEU A 1 130 ? 4.668 -13.010 -12.023 1.00 92.62 130 LEU A C 1
ATOM 1066 O O . LEU A 1 130 ? 4.317 -13.115 -10.847 1.00 92.62 130 LEU A O 1
ATOM 1070 N N . PRO A 1 131 ? 5.602 -13.831 -12.550 1.00 94.19 131 PRO A N 1
ATOM 1071 C CA . PRO A 1 131 ? 6.170 -14.948 -11.789 1.00 94.19 131 PRO A CA 1
ATOM 1072 C C . PRO A 1 131 ? 6.966 -14.529 -10.546 1.00 94.19 131 PRO A C 1
ATOM 1074 O O . PRO A 1 131 ? 7.219 -15.362 -9.680 1.00 94.19 131 PRO A O 1
ATOM 1077 N N . ILE A 1 132 ? 7.383 -13.261 -10.465 1.00 91.69 132 ILE A N 1
ATOM 1078 C CA . ILE A 1 132 ? 8.158 -12.714 -9.344 1.00 91.69 132 ILE A CA 1
ATOM 1079 C C . ILE A 1 132 ? 7.327 -11.802 -8.436 1.00 91.69 132 ILE A C 1
ATOM 1081 O O . ILE A 1 132 ? 7.870 -11.254 -7.475 1.00 91.69 132 ILE A O 1
ATOM 1085 N N . ARG A 1 133 ? 6.028 -11.623 -8.721 1.00 92.25 133 ARG A N 1
ATOM 1086 C CA . ARG A 1 133 ? 5.136 -10.848 -7.856 1.00 92.25 133 ARG A CA 1
ATOM 1087 C C . ARG A 1 133 ? 5.059 -11.529 -6.485 1.00 92.25 133 ARG A C 1
ATOM 1089 O O . ARG A 1 133 ? 4.706 -12.708 -6.422 1.00 92.25 133 ARG A O 1
ATOM 1096 N N . PRO A 1 134 ? 5.350 -10.813 -5.388 1.00 86.31 134 PRO A N 1
ATOM 1097 C CA . PRO A 1 134 ? 5.169 -11.361 -4.055 1.00 86.31 134 PRO A CA 1
ATOM 1098 C C . PRO A 1 134 ? 3.701 -11.738 -3.826 1.00 86.31 134 PRO A C 1
ATOM 1100 O O . PRO A 1 134 ? 2.802 -10.950 -4.122 1.00 86.31 134 PRO A O 1
ATOM 1103 N N . ILE A 1 135 ? 3.470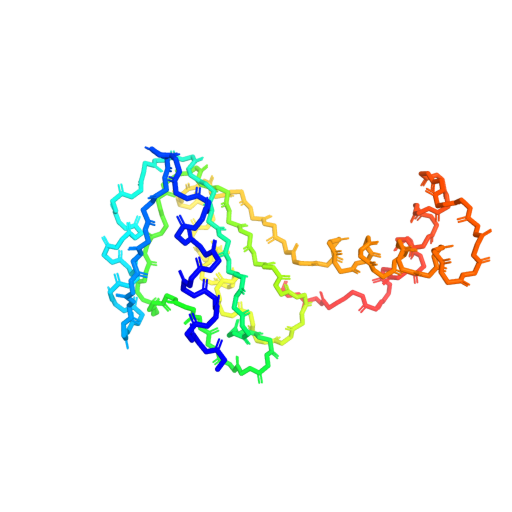 -12.955 -3.336 1.00 73.50 135 ILE A N 1
ATOM 1104 C CA . ILE A 1 135 ? 2.138 -13.439 -2.968 1.00 73.50 135 ILE A CA 1
ATOM 1105 C C . ILE A 1 135 ? 1.909 -13.054 -1.507 1.00 73.50 135 ILE A C 1
ATOM 1107 O O . ILE A 1 135 ? 2.716 -13.431 -0.655 1.00 73.50 135 ILE A O 1
ATOM 1111 N N . HIS A 1 136 ? 0.824 -12.323 -1.249 1.00 68.75 136 HIS A N 1
ATOM 1112 C CA . HIS A 1 136 ? 0.405 -11.856 0.075 1.00 68.75 136 HIS A CA 1
ATOM 1113 C C . HIS A 1 136 ? -0.986 -12.386 0.410 1.00 68.75 136 HIS A C 1
ATOM 1115 O O . HIS A 1 136 ? -1.829 -12.421 -0.518 1.00 68.75 136 HIS A O 1
#